Protein AF-A0A0S7WS71-F1 (afdb_monomer_lite)

Sequence (130 aa):
MSAVEIELVEAEYEMYEGYTVVPFLRPPDRDAAAGWVEPFWRDEALYRTDGWFPEELVQERAVGVWRDVRVAPVVCALAQTNPVSGELRVCRRLVIRVRHA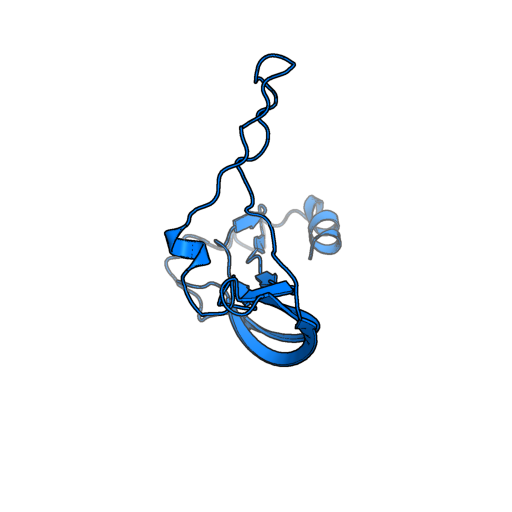EADPDAGWRRASPETGYSAAFERLYRSLL

Organism: NCBI:txid1703770

InterPro domains:
  IPR012600 Gingipain propeptide [PF08126] (39-104)
  IPR038490 Gingipain propeptide superfamily [G3DSA:2.60.40.3800] (1-130)

Radius of gyration: 20.77 Å; chains: 1; bounding box: 46×44×50 Å

Foldseek 3Di:
DAQKDKDWDDWDKDKDFPAADADDDDDDDPPPDPPDDDDGDDDPVQLQDFAKVVNDQKDWDDWDDDPLDIDIDIDGPQWIAGSNRRMIIGTPDTDMDMGGDDDDPPPPDDDDDPPPDDDCPCVVVVVVPD

Secondary structure (DSSP, 8-state):
--SEEEEEEEEEEEEE-S--PPPP-PPPPSSS-TT--PPP---TTGGG--S-BSS-SEEEPPPEEETTEEE--EEE--EEEETTTTEEEEEEEEEEEEEEPP--TTSS-PPPPTTT---GGGHHHHHHH-

Structure (mmCIF, N/CA/C/O backbone):
data_AF-A0A0S7WS71-F1
#
_entry.id   AF-A0A0S7WS71-F1
#
loop_
_atom_site.group_PDB
_atom_site.id
_atom_site.type_symbol
_atom_site.label_atom_id
_atom_site.label_alt_id
_atom_site.label_comp_id
_atom_site.label_asym_id
_atom_site.label_entity_id
_atom_site.label_seq_id
_atom_site.pdbx_PDB_ins_code
_atom_site.Cartn_x
_atom_site.Cartn_y
_atom_site.Cartn_z
_atom_site.occupancy
_atom_site.B_iso_or_equiv
_atom_site.auth_seq_id
_atom_site.auth_comp_id
_atom_site.auth_asym_id
_atom_site.auth_atom_id
_atom_site.pdbx_PDB_model_num
ATOM 1 N N . MET A 1 1 ? -2.483 4.112 -19.348 1.00 53.12 1 MET A N 1
ATOM 2 C CA . MET A 1 1 ? -2.044 2.751 -19.709 1.00 53.12 1 MET A CA 1
ATOM 3 C C . MET A 1 1 ? -1.059 2.284 -18.656 1.00 53.12 1 MET A C 1
ATOM 5 O O . MET A 1 1 ? -0.177 3.057 -18.299 1.00 53.12 1 MET A O 1
ATOM 9 N N . SER A 1 2 ? -1.283 1.092 -18.113 1.00 60.09 2 SER A N 1
ATOM 10 C CA . SER A 1 2 ? -0.408 0.430 -17.140 1.00 60.09 2 SER A CA 1
ATOM 11 C C . SER A 1 2 ? 0.876 -0.045 -17.834 1.00 60.09 2 SER A C 1
ATOM 13 O O . SER A 1 2 ? 0.808 -0.446 -18.996 1.00 60.09 2 SER A O 1
ATOM 15 N N . ALA A 1 3 ? 2.042 0.032 -17.181 1.00 73.00 3 ALA A N 1
ATOM 16 C CA . ALA A 1 3 ? 3.262 -0.570 -17.742 1.00 73.00 3 ALA A CA 1
ATOM 17 C C . ALA A 1 3 ? 3.432 -2.034 -17.331 1.00 73.00 3 ALA A C 1
ATOM 19 O O . ALA A 1 3 ? 4.183 -2.767 -17.983 1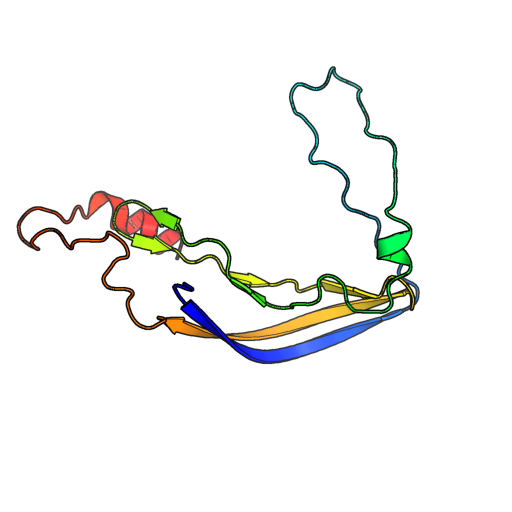.00 73.00 3 ALA A O 1
ATOM 20 N N . VAL A 1 4 ? 2.763 -2.451 -16.256 1.00 84.12 4 VAL A N 1
ATOM 21 C CA . VAL A 1 4 ? 2.858 -3.800 -15.710 1.00 84.12 4 VAL A CA 1
ATOM 22 C C . VAL A 1 4 ? 1.492 -4.327 -15.290 1.00 84.12 4 VAL A C 1
ATOM 24 O O . VAL A 1 4 ? 0.773 -3.706 -14.521 1.00 84.12 4 VAL A O 1
ATOM 27 N N . GLU A 1 5 ? 1.155 -5.526 -15.741 1.00 89.06 5 GLU A N 1
ATOM 28 C CA . GLU A 1 5 ? 0.003 -6.254 -15.225 1.00 89.06 5 GLU A CA 1
ATOM 29 C C . GLU A 1 5 ? 0.395 -6.940 -13.909 1.00 89.06 5 GLU A C 1
ATOM 31 O O . GLU A 1 5 ? 1.395 -7.664 -13.845 1.00 89.06 5 GLU A O 1
ATOM 36 N N . ILE A 1 6 ? -0.390 -6.707 -12.857 1.00 91.00 6 ILE A N 1
ATOM 37 C CA . ILE A 1 6 ? -0.163 -7.276 -11.528 1.00 91.00 6 ILE A CA 1
ATOM 38 C C . ILE A 1 6 ? -1.304 -8.232 -11.199 1.00 91.00 6 ILE A C 1
ATOM 40 O O . ILE A 1 6 ? -2.468 -7.848 -11.167 1.00 91.00 6 ILE A O 1
ATOM 44 N N . GLU A 1 7 ? -0.954 -9.480 -10.917 1.00 93.12 7 GLU A N 1
ATOM 45 C CA . GLU A 1 7 ? -1.880 -10.540 -10.533 1.00 93.12 7 GLU A CA 1
ATOM 46 C C . GLU A 1 7 ? -1.601 -10.941 -9.078 1.00 93.12 7 GLU A C 1
ATOM 48 O O . GLU A 1 7 ? -0.477 -11.322 -8.731 1.00 93.12 7 GLU A O 1
ATOM 53 N N . LEU A 1 8 ? -2.620 -10.863 -8.217 1.00 94.25 8 LEU A N 1
ATOM 54 C CA . LEU A 1 8 ? -2.549 -11.390 -6.855 1.00 94.25 8 LEU A CA 1
ATOM 55 C C . LEU A 1 8 ? -2.668 -12.917 -6.902 1.00 94.25 8 LEU A C 1
ATOM 57 O O . LEU A 1 8 ? -3.712 -13.444 -7.274 1.00 94.25 8 LEU A O 1
ATOM 61 N N . VAL A 1 9 ? -1.603 -13.620 -6.519 1.00 97.06 9 VAL A N 1
ATOM 62 C CA . VAL A 1 9 ? -1.556 -15.091 -6.536 1.00 97.06 9 VAL A CA 1
ATOM 63 C C . VAL A 1 9 ? -1.983 -15.664 -5.189 1.00 97.06 9 VAL A C 1
ATOM 65 O O . VAL A 1 9 ? -2.717 -16.646 -5.138 1.00 97.06 9 VAL A O 1
ATOM 68 N N . GLU A 1 10 ? -1.513 -15.065 -4.097 1.00 97.06 10 GLU A N 1
ATOM 69 C CA . GLU A 1 10 ? -1.731 -15.574 -2.744 1.00 97.06 10 GLU A CA 1
ATOM 70 C C . GLU A 1 10 ? -1.702 -14.420 -1.737 1.00 97.06 10 GLU A C 1
ATOM 72 O O . GLU A 1 10 ? -0.852 -13.532 -1.839 1.00 97.06 10 GLU A O 1
ATOM 77 N N . ALA A 1 11 ? -2.597 -14.449 -0.751 1.00 97.25 11 ALA A N 1
ATOM 78 C CA . ALA A 1 11 ? -2.558 -13.560 0.404 1.00 97.25 11 ALA A CA 1
ATOM 79 C C . ALA A 1 11 ? -3.041 -14.304 1.654 1.00 97.25 11 ALA A C 1
ATOM 81 O O . ALA A 1 11 ? -4.162 -14.812 1.682 1.00 97.25 11 ALA A O 1
ATOM 82 N N . GLU A 1 12 ? -2.207 -14.338 2.690 1.00 98.12 12 GLU A N 1
ATOM 83 C CA . GLU A 1 12 ? -2.547 -14.894 4.000 1.00 98.12 12 GLU A CA 1
ATOM 84 C C . GLU A 1 12 ? -2.624 -13.767 5.027 1.00 98.12 12 GLU A C 1
ATOM 86 O O . GLU A 1 12 ? -1.689 -12.969 5.159 1.00 98.12 12 GLU A O 1
ATOM 91 N N . TYR A 1 13 ? -3.726 -13.723 5.772 1.00 97.94 13 TYR A N 1
ATOM 92 C CA . TYR A 1 13 ? -4.002 -12.667 6.737 1.00 97.94 13 TYR A CA 1
ATOM 93 C C . TYR A 1 13 ? -4.063 -13.204 8.158 1.00 97.94 13 TYR A C 1
ATOM 95 O O . TYR A 1 13 ? -4.604 -14.277 8.416 1.00 97.94 13 TYR A O 1
ATOM 103 N N . GLU A 1 14 ? -3.574 -12.389 9.081 1.00 98.25 14 GLU A N 1
ATOM 104 C CA . GLU A 1 14 ? -3.879 -12.498 10.499 1.00 98.25 14 GLU A CA 1
ATOM 105 C C . GLU A 1 14 ? -4.859 -11.389 10.881 1.00 98.25 14 GLU A C 1
ATOM 107 O O . GLU A 1 14 ? -4.668 -10.229 10.501 1.00 98.25 14 GLU A O 1
ATOM 112 N N . MET A 1 15 ? -5.918 -11.764 11.597 1.00 97.81 15 MET A N 1
ATOM 113 C CA . MET A 1 15 ? -7.011 -10.873 11.975 1.00 97.81 15 MET A CA 1
ATOM 114 C C . MET A 1 15 ? -6.846 -10.405 13.416 1.00 97.81 15 MET A C 1
ATOM 116 O O . MET A 1 15 ? -6.524 -11.192 14.305 1.00 97.81 15 MET A O 1
ATOM 120 N N . TYR A 1 16 ? -7.132 -9.130 13.634 1.00 97.31 16 TYR A N 1
ATOM 121 C CA . TYR A 1 16 ? -7.153 -8.486 14.933 1.00 97.31 16 TYR A CA 1
ATOM 122 C C . TYR A 1 16 ? -8.447 -7.693 15.092 1.00 97.31 16 TYR A C 1
ATOM 124 O O . TYR A 1 16 ? -8.913 -7.061 14.146 1.00 97.31 16 TYR A O 1
ATOM 132 N N . GLU A 1 17 ? -8.999 -7.686 16.300 1.00 96.31 17 GLU A N 1
ATOM 133 C CA . GLU A 1 17 ? -10.254 -7.007 16.631 1.00 96.31 17 GLU A CA 1
ATOM 134 C C . GLU A 1 17 ? -10.031 -5.923 17.688 1.00 96.31 17 GLU A C 1
ATOM 136 O O . GLU A 1 17 ? -9.062 -5.963 18.451 1.00 96.31 17 GLU A O 1
ATOM 141 N N . GLY A 1 18 ? -10.945 -4.954 17.751 1.00 94.44 18 GLY A N 1
ATOM 142 C CA . GLY A 1 18 ? -10.908 -3.880 18.747 1.00 94.44 18 GLY A CA 1
ATOM 143 C C . GLY A 1 18 ? -9.870 -2.793 18.457 1.00 94.44 18 GLY A C 1
ATOM 144 O O . GLY A 1 18 ? -9.498 -2.044 19.361 1.00 94.44 18 GLY A O 1
ATOM 145 N N . TYR A 1 19 ? -9.404 -2.683 17.210 1.00 92.44 19 TYR A N 1
ATOM 146 C CA . TYR A 1 19 ? -8.455 -1.661 16.784 1.00 92.44 19 TYR A CA 1
ATOM 147 C C . TYR A 1 19 ? -9.176 -0.477 16.140 1.00 92.44 19 TYR A C 1
ATOM 149 O O . TYR A 1 19 ? -9.983 -0.626 15.230 1.00 92.44 19 TYR A O 1
ATOM 157 N N . THR A 1 20 ? -8.829 0.735 16.572 1.00 89.88 20 THR A N 1
ATOM 158 C CA . THR A 1 20 ? -9.176 1.971 15.862 1.00 89.88 20 THR A CA 1
ATOM 159 C C . THR A 1 20 ? -7.897 2.579 15.310 1.00 89.88 20 THR A C 1
ATOM 161 O O . THR A 1 20 ? -7.116 3.183 16.047 1.00 89.88 20 THR A O 1
ATOM 164 N N . VAL A 1 21 ? -7.660 2.397 14.012 1.00 92.38 21 VAL A N 1
ATOM 165 C CA . VAL A 1 21 ? -6.538 3.047 13.328 1.00 92.38 21 VAL A CA 1
ATOM 166 C C . VAL A 1 21 ? -6.800 4.549 13.281 1.00 92.38 21 VAL A C 1
ATOM 168 O O . VAL A 1 21 ? -7.914 4.980 13.003 1.00 92.38 21 VAL A O 1
ATOM 171 N N . VAL A 1 22 ? -5.786 5.351 13.599 1.00 92.38 22 VAL A N 1
ATOM 172 C CA . VAL A 1 22 ? -5.889 6.815 13.572 1.00 92.38 22 VAL A CA 1
ATOM 173 C C . VAL A 1 22 ? -5.657 7.354 12.157 1.00 92.38 22 VAL A C 1
ATOM 175 O O . VAL A 1 22 ? -4.876 6.769 11.402 1.00 92.38 22 VAL A O 1
ATOM 178 N N . PRO A 1 23 ? -6.301 8.471 11.774 1.00 91.94 23 PRO A N 1
ATOM 179 C CA . PRO A 1 23 ? -6.110 9.058 10.459 1.00 91.94 23 PRO A CA 1
ATOM 180 C C . PRO A 1 23 ? -4.670 9.537 10.285 1.00 91.94 23 PRO A C 1
ATOM 182 O O . PRO A 1 23 ? -4.064 10.104 11.197 1.00 91.94 23 PRO A O 1
ATOM 185 N N . PHE A 1 24 ? -4.142 9.347 9.079 1.00 89.88 24 PHE A N 1
ATOM 186 C CA . PHE A 1 24 ? -2.954 10.067 8.655 1.00 89.88 24 PHE A CA 1
ATOM 187 C C . PHE A 1 24 ? -3.343 11.526 8.387 1.00 89.88 24 PHE A C 1
ATOM 189 O O . PHE A 1 24 ? -4.226 11.792 7.571 1.00 89.88 24 PHE A O 1
ATOM 196 N N . LEU A 1 25 ? -2.709 12.453 9.105 1.00 87.75 25 LEU A N 1
ATOM 197 C CA . LEU A 1 25 ? -2.864 13.895 8.890 1.00 87.75 25 LEU A CA 1
ATOM 198 C C . LEU A 1 25 ? -1.958 14.355 7.738 1.00 87.75 25 LEU A C 1
ATOM 200 O O . LEU A 1 25 ? -1.492 13.545 6.935 1.00 87.75 25 LEU A O 1
ATOM 204 N N . ARG A 1 26 ? -1.684 15.654 7.615 1.00 82.81 26 ARG A N 1
ATOM 205 C CA . ARG A 1 26 ? -0.734 16.125 6.610 1.00 82.81 26 ARG A CA 1
ATOM 206 C C . ARG A 1 26 ? 0.693 15.708 6.993 1.00 82.81 26 ARG A C 1
ATOM 208 O O . ARG A 1 26 ? 1.036 15.689 8.177 1.00 82.81 26 ARG A O 1
ATOM 215 N N . PRO A 1 27 ? 1.566 15.426 6.007 1.00 82.56 27 PRO A N 1
ATOM 216 C CA . PRO A 1 27 ? 2.997 15.381 6.262 1.00 82.56 27 PRO A CA 1
ATOM 217 C C . PRO A 1 27 ? 3.452 16.671 6.963 1.00 82.56 27 PRO A C 1
ATOM 219 O O . PRO A 1 27 ? 3.016 17.754 6.562 1.00 82.56 27 PRO A O 1
ATOM 222 N N . PRO A 1 28 ? 4.316 16.585 7.986 1.00 77.88 28 PRO A N 1
ATOM 223 C CA . PRO A 1 28 ? 4.802 17.772 8.672 1.00 77.88 28 PRO A CA 1
ATOM 224 C C . PRO A 1 28 ? 5.563 18.666 7.689 1.00 77.88 28 PRO A C 1
ATOM 226 O O . PRO A 1 28 ? 6.432 18.194 6.951 1.00 77.88 28 PRO A O 1
ATOM 229 N N . ASP A 1 29 ? 5.235 19.956 7.688 1.00 78.69 29 ASP A N 1
ATOM 230 C CA . ASP A 1 29 ? 5.970 20.954 6.919 1.00 78.69 29 ASP A CA 1
ATOM 231 C C . ASP A 1 29 ? 7.275 21.294 7.653 1.00 78.69 29 ASP A C 1
ATOM 233 O O . ASP A 1 29 ? 7.280 21.527 8.863 1.00 78.69 29 ASP A O 1
ATOM 237 N N . ARG A 1 30 ? 8.394 21.285 6.922 1.00 72.94 30 ARG A N 1
ATOM 238 C CA . ARG A 1 30 ? 9.718 21.591 7.483 1.00 72.94 30 ARG A CA 1
ATOM 239 C C . ARG A 1 30 ? 9.875 23.074 7.809 1.00 72.94 30 ARG A C 1
ATOM 241 O O . ARG A 1 30 ? 10.646 23.394 8.709 1.00 72.94 30 ARG A O 1
ATOM 248 N N . ASP A 1 31 ? 9.145 23.935 7.101 1.00 73.69 31 ASP A N 1
ATOM 249 C CA . ASP A 1 31 ? 9.219 25.393 7.237 1.00 73.69 31 ASP A CA 1
ATOM 250 C C . ASP A 1 31 ? 8.096 25.958 8.117 1.00 73.69 31 ASP A C 1
ATOM 252 O O . ASP A 1 31 ? 8.065 27.161 8.397 1.00 73.69 31 ASP A O 1
ATOM 256 N N . ALA A 1 32 ? 7.178 25.105 8.589 1.00 67.94 32 ALA A N 1
ATOM 257 C CA . ALA A 1 32 ? 6.206 25.521 9.584 1.00 67.94 32 ALA A CA 1
ATOM 258 C C . ALA A 1 32 ? 6.954 26.026 10.822 1.00 67.94 32 ALA A C 1
ATOM 260 O O . ALA A 1 32 ? 7.843 25.351 11.347 1.00 67.94 32 ALA A O 1
ATOM 261 N N . ALA A 1 33 ? 6.606 27.240 11.262 1.00 63.62 33 ALA A N 1
ATOM 262 C CA . ALA A 1 33 ? 7.222 27.887 12.413 1.00 63.62 33 ALA A CA 1
ATOM 263 C C . ALA A 1 33 ? 7.367 26.876 13.558 1.00 63.62 33 ALA A C 1
ATOM 265 O O . ALA A 1 33 ? 6.392 26.207 13.908 1.00 63.62 33 ALA A O 1
ATOM 266 N N . ALA A 1 34 ? 8.585 26.739 14.091 1.00 60.81 34 ALA A N 1
ATOM 267 C CA . ALA A 1 34 ? 8.921 25.751 15.111 1.00 60.81 34 ALA A CA 1
ATOM 268 C C . ALA A 1 34 ? 7.854 25.738 16.222 1.00 60.81 34 ALA A C 1
ATOM 270 O O . ALA A 1 34 ? 7.756 26.684 17.002 1.00 60.81 34 ALA A O 1
ATOM 271 N N . GLY A 1 35 ? 7.025 24.689 16.251 1.00 64.31 35 GLY A N 1
ATOM 272 C CA . GLY A 1 35 ? 5.905 24.556 17.190 1.00 64.31 35 GLY A CA 1
ATOM 273 C C . GLY A 1 35 ? 4.502 24.496 16.576 1.00 64.31 35 GLY A C 1
ATOM 274 O O . GLY A 1 35 ? 3.550 24.299 17.329 1.00 64.31 35 GLY A O 1
ATOM 275 N N . TRP A 1 36 ? 4.330 24.616 15.253 1.00 65.56 36 TRP A N 1
ATOM 276 C CA . TRP A 1 36 ? 3.030 24.326 14.636 1.00 65.56 36 TRP A CA 1
ATOM 277 C C . TRP A 1 36 ? 2.757 22.817 14.647 1.00 65.56 36 TRP A C 1
ATOM 279 O O . TRP A 1 36 ? 3.430 22.038 13.972 1.00 65.56 36 TRP A O 1
ATOM 289 N N . VAL A 1 37 ? 1.763 22.414 15.436 1.00 71.00 37 VAL A N 1
ATOM 290 C CA . VAL A 1 37 ? 1.233 21.049 15.483 1.00 71.00 37 VAL A CA 1
ATOM 291 C C . VAL A 1 37 ? -0.138 21.082 14.825 1.00 71.00 37 VAL A C 1
ATOM 293 O O . VAL A 1 37 ? -1.016 21.822 15.273 1.00 71.00 37 VAL A O 1
ATOM 296 N N . GLU A 1 38 ? -0.327 20.303 13.758 1.00 74.81 38 GLU A N 1
ATOM 297 C CA . GLU A 1 38 ? -1.647 20.174 13.144 1.00 74.81 38 GLU A CA 1
ATOM 298 C C . GLU A 1 38 ? -2.612 19.535 14.157 1.00 74.81 38 GLU A C 1
ATOM 300 O O . GLU A 1 38 ? -2.279 18.499 14.745 1.00 74.81 38 GLU A O 1
ATOM 305 N N . PRO A 1 39 ? -3.788 20.139 14.413 1.00 84.62 39 PRO A N 1
ATOM 306 C CA . PRO A 1 39 ? -4.757 19.541 15.312 1.00 84.62 39 PRO A CA 1
ATOM 307 C C . PRO A 1 39 ? -5.222 18.200 14.755 1.00 84.62 39 PRO A C 1
ATOM 309 O O . PRO A 1 39 ? -5.433 18.039 13.553 1.00 84.62 39 PRO A O 1
ATOM 312 N N . PHE A 1 40 ? -5.425 17.242 15.653 1.00 88.69 40 PHE A N 1
ATOM 313 C CA . PHE A 1 40 ? -6.017 15.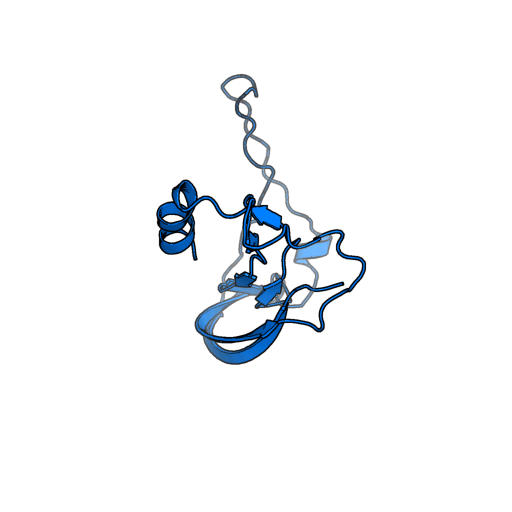968 15.286 1.00 88.69 40 PHE A CA 1
ATOM 314 C C . PHE A 1 40 ? -7.431 16.189 14.743 1.00 88.69 40 PHE A C 1
ATOM 316 O O . PHE A 1 40 ? -8.288 16.752 15.428 1.00 88.69 40 PHE A O 1
ATOM 323 N N . TRP A 1 41 ? -7.685 15.710 13.531 1.00 91.56 41 TRP A N 1
ATOM 324 C CA . TRP A 1 41 ? -9.015 15.661 12.945 1.00 91.56 41 TRP A CA 1
ATOM 325 C C . TRP A 1 41 ? -9.200 14.345 12.197 1.00 91.56 41 TRP A C 1
ATOM 327 O O . TRP A 1 41 ? -8.238 13.700 11.780 1.00 91.56 41 TRP A O 1
ATOM 337 N N . ARG A 1 42 ? -10.459 13.932 12.059 1.00 91.31 42 ARG A N 1
ATOM 338 C CA . ARG A 1 42 ? -10.846 12.671 11.434 1.00 91.31 42 ARG A CA 1
ATOM 339 C C . ARG A 1 42 ? -11.974 12.919 10.449 1.00 91.31 42 ARG A C 1
ATOM 341 O O . ARG A 1 42 ? -12.932 13.615 10.777 1.00 91.31 42 ARG A O 1
ATOM 348 N N . ASP A 1 43 ? -11.863 12.332 9.264 1.00 92.44 43 ASP A N 1
ATOM 349 C CA . ASP A 1 43 ? -12.963 12.309 8.307 1.00 92.44 43 ASP A CA 1
ATOM 350 C C . ASP A 1 43 ? -14.049 11.341 8.801 1.00 92.44 43 ASP A C 1
ATOM 352 O O . ASP A 1 43 ? -13.940 10.121 8.679 1.00 92.44 43 ASP A O 1
ATOM 356 N N . GLU A 1 44 ? -15.099 11.895 9.400 1.00 94.00 44 GLU A N 1
ATOM 357 C CA . GLU A 1 44 ? -16.224 11.121 9.925 1.00 94.00 44 GLU A CA 1
ATOM 358 C C . GLU A 1 44 ? -16.992 10.357 8.840 1.00 94.00 44 GLU A C 1
ATOM 360 O O . GLU A 1 44 ? -17.606 9.341 9.153 1.00 94.00 44 GLU A O 1
ATOM 365 N N . ALA A 1 45 ? -16.982 10.811 7.583 1.00 93.50 45 ALA A N 1
ATOM 366 C CA . ALA A 1 45 ? -17.653 10.098 6.501 1.00 93.50 45 ALA A CA 1
ATOM 367 C C . ALA A 1 45 ? -16.867 8.835 6.125 1.00 93.50 45 ALA A C 1
ATOM 369 O O . ALA A 1 45 ? -17.447 7.750 6.042 1.00 93.50 45 ALA A O 1
ATOM 370 N N . LEU A 1 46 ? -15.540 8.949 5.997 1.00 91.12 46 LEU A N 1
ATOM 371 C CA . LEU A 1 46 ? -14.668 7.799 5.744 1.00 91.12 46 LEU A CA 1
ATOM 372 C C . LEU A 1 46 ? -14.757 6.773 6.882 1.00 91.12 46 LEU A C 1
ATOM 374 O O . LEU A 1 46 ? -14.936 5.586 6.635 1.00 91.12 46 LEU A O 1
ATOM 378 N N . TYR A 1 47 ? -14.706 7.226 8.136 1.00 94.00 47 TYR A N 1
ATOM 379 C CA . TYR A 1 47 ? -14.729 6.334 9.302 1.00 94.00 47 TYR A CA 1
ATOM 380 C C . TYR A 1 47 ? -16.096 5.702 9.597 1.00 94.00 47 TYR A C 1
ATOM 382 O O . TYR A 1 47 ? -16.193 4.832 10.459 1.00 94.00 47 TYR A O 1
ATOM 390 N N . ARG A 1 48 ? -17.153 6.117 8.892 1.00 95.00 48 ARG A N 1
ATOM 391 C CA . ARG A 1 48 ? -18.477 5.474 8.922 1.00 95.00 48 ARG A CA 1
ATOM 392 C C . ARG A 1 48 ? -18.717 4.558 7.726 1.00 95.00 48 ARG A C 1
ATOM 394 O O . ARG A 1 48 ? -19.803 3.995 7.610 1.00 95.00 48 ARG A O 1
ATOM 401 N N . THR A 1 49 ? -17.738 4.434 6.835 1.00 94.69 49 THR A N 1
ATOM 402 C CA . THR A 1 49 ? -17.824 3.555 5.672 1.00 94.69 49 THR A CA 1
ATOM 403 C C . THR A 1 49 ? -17.389 2.154 6.077 1.00 94.69 49 THR A C 1
ATOM 405 O O . THR A 1 49 ? -16.245 1.948 6.475 1.00 94.69 49 THR A O 1
ATOM 408 N N . ASP A 1 50 ? -18.315 1.203 5.991 1.00 96.19 50 ASP A N 1
ATOM 409 C CA . ASP A 1 50 ? -18.030 -0.210 6.223 1.00 96.19 50 ASP A CA 1
ATOM 410 C C . ASP A 1 50 ? -17.265 -0.782 5.023 1.00 96.19 50 ASP A C 1
ATOM 412 O O . ASP A 1 50 ? -17.742 -0.730 3.886 1.00 96.19 50 ASP A O 1
ATOM 416 N N . GLY A 1 51 ? -16.054 -1.275 5.268 1.00 95.12 51 GLY A N 1
ATOM 417 C CA . GLY A 1 51 ? -15.168 -1.785 4.230 1.00 95.12 51 GLY A CA 1
ATOM 418 C C . GLY A 1 51 ? -13.697 -1.717 4.617 1.00 95.12 51 GLY A C 1
ATOM 419 O O . GLY A 1 51 ? -13.300 -1.009 5.539 1.00 95.12 51 GLY A O 1
ATOM 420 N N . TRP A 1 52 ? -12.867 -2.469 3.897 1.00 95.62 52 TRP A N 1
ATOM 421 C CA . TRP A 1 52 ? -11.424 -2.484 4.123 1.00 95.62 52 TRP A CA 1
ATOM 422 C C . TRP A 1 52 ? -10.764 -1.232 3.548 1.00 95.62 52 TRP A C 1
ATOM 424 O O . TRP A 1 52 ? -10.956 -0.906 2.380 1.00 95.62 52 TRP A O 1
ATOM 434 N N . PHE A 1 53 ? -9.941 -0.569 4.358 1.00 93.75 53 PHE A N 1
ATOM 435 C CA . PHE A 1 53 ? -9.140 0.578 3.959 1.00 93.75 53 PHE A CA 1
ATOM 436 C C . PHE A 1 53 ? -7.631 0.328 4.161 1.00 93.75 53 PHE A C 1
ATOM 438 O O . PHE A 1 53 ? -7.228 -0.078 5.255 1.00 93.75 53 PHE A O 1
ATOM 445 N N . PRO A 1 54 ? -6.784 0.6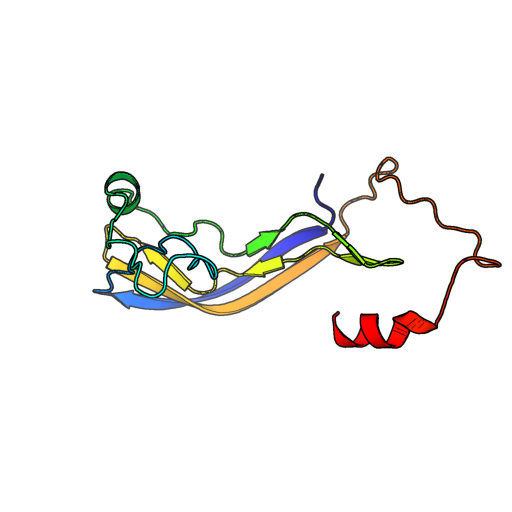32 3.158 1.00 93.88 54 PRO A N 1
ATOM 446 C CA . PRO A 1 54 ? -7.181 0.857 1.763 1.00 93.88 54 PRO A CA 1
ATOM 447 C C . PRO A 1 54 ? -7.839 -0.408 1.190 1.00 93.88 54 PRO A C 1
ATOM 449 O O . PRO A 1 54 ? -7.578 -1.503 1.677 1.00 93.88 54 PRO A O 1
ATOM 452 N N . GLU A 1 55 ? -8.695 -0.267 0.180 1.00 93.50 55 GLU A N 1
ATOM 453 C CA . GLU A 1 55 ? -9.449 -1.399 -0.386 1.00 93.50 55 GLU A CA 1
ATOM 454 C C . GLU A 1 55 ? -8.532 -2.384 -1.124 1.00 93.50 55 GLU A C 1
ATOM 456 O O . GLU A 1 55 ? -8.556 -3.596 -0.890 1.00 93.50 55 GLU A O 1
ATOM 461 N N . GLU A 1 56 ? -7.659 -1.850 -1.973 1.00 93.50 56 GLU A N 1
ATOM 462 C CA . GLU A 1 56 ? -6.738 -2.640 -2.780 1.00 93.50 56 GLU A CA 1
ATOM 463 C C . GLU A 1 56 ? -5.482 -3.007 -1.981 1.00 93.50 56 GLU A C 1
ATOM 465 O O . GLU A 1 56 ? -4.775 -2.149 -1.449 1.00 93.50 56 GLU A O 1
ATOM 470 N N . LEU A 1 57 ? -5.170 -4.304 -1.946 1.00 94.81 57 LEU A N 1
ATOM 471 C CA . LEU A 1 57 ? -3.957 -4.822 -1.312 1.00 94.81 57 LEU A CA 1
ATOM 472 C C . LEU A 1 57 ? -2.692 -4.466 -2.101 1.00 94.81 57 LEU A C 1
ATOM 474 O O . LEU A 1 57 ? -1.626 -4.291 -1.515 1.00 94.81 57 LEU A O 1
ATOM 478 N N . VAL A 1 58 ? -2.792 -4.398 -3.428 1.00 94.94 58 VAL A N 1
ATOM 479 C CA . VAL A 1 58 ? -1.658 -4.187 -4.329 1.00 94.94 58 VAL A CA 1
ATOM 480 C C . VAL A 1 58 ? -2.054 -3.163 -5.378 1.00 94.94 58 VAL A C 1
ATOM 482 O O . VAL A 1 58 ? -3.075 -3.324 -6.037 1.00 94.94 58 VAL A O 1
ATOM 485 N N . GLN A 1 59 ? -1.243 -2.119 -5.525 1.00 90.88 59 GLN A N 1
ATOM 486 C CA . GLN A 1 59 ? -1.501 -1.009 -6.438 1.00 90.88 59 GLN A CA 1
ATOM 487 C C . GLN A 1 59 ? -0.277 -0.737 -7.308 1.00 90.88 59 GLN A C 1
ATOM 489 O O . GLN A 1 59 ? 0.841 -0.618 -6.799 1.00 90.88 59 GLN A O 1
ATOM 494 N N . GLU A 1 60 ? -0.485 -0.565 -8.612 1.00 87.62 60 GLU A N 1
ATOM 495 C CA . GLU A 1 60 ? 0.517 0.049 -9.484 1.00 87.62 60 GLU A CA 1
ATOM 496 C C . GLU A 1 60 ? 0.534 1.565 -9.235 1.00 87.62 60 GLU A C 1
ATOM 498 O O . GLU A 1 60 ? -0.508 2.218 -9.119 1.00 87.62 60 GLU A O 1
ATOM 503 N N . ARG A 1 61 ? 1.728 2.153 -9.143 1.00 86.06 61 ARG A N 1
ATOM 504 C CA . ARG A 1 61 ? 1.903 3.610 -9.135 1.00 86.06 61 ARG A CA 1
ATOM 505 C C . ARG A 1 61 ? 2.365 4.106 -10.495 1.00 86.06 61 ARG A C 1
ATOM 507 O O . ARG A 1 61 ? 2.796 3.341 -11.350 1.00 86.06 61 ARG A O 1
ATOM 514 N N . ALA A 1 62 ? 2.285 5.423 -10.675 1.00 82.06 62 ALA A N 1
ATOM 515 C CA . ALA A 1 62 ? 2.716 6.072 -11.902 1.00 82.06 62 ALA A CA 1
ATOM 516 C C . ALA A 1 62 ? 4.129 5.623 -12.303 1.00 82.06 62 ALA A C 1
ATOM 518 O O . ALA A 1 62 ? 5.073 5.668 -11.511 1.00 82.06 62 ALA A O 1
ATOM 519 N N . VAL A 1 63 ? 4.240 5.187 -13.554 1.00 83.62 63 VAL A N 1
ATOM 520 C CA . VAL A 1 63 ? 5.476 4.681 -14.141 1.00 83.62 63 VAL A CA 1
ATOM 521 C C . VAL A 1 63 ? 6.446 5.839 -14.317 1.00 83.62 63 VAL A C 1
ATOM 523 O O . VAL A 1 63 ? 6.105 6.878 -14.881 1.00 83.62 63 VAL A O 1
ATOM 526 N N . GLY A 1 64 ? 7.665 5.643 -13.833 1.00 83.25 64 GLY A N 1
ATOM 527 C CA . GLY A 1 64 ? 8.759 6.589 -13.941 1.00 83.25 64 GLY A CA 1
ATOM 528 C C . GLY A 1 64 ? 9.834 6.126 -14.915 1.00 83.25 64 GLY A C 1
ATOM 529 O O . GLY A 1 64 ? 9.839 5.002 -15.424 1.00 83.25 64 GLY A O 1
ATOM 530 N N . VAL A 1 65 ? 10.787 7.019 -15.145 1.00 83.00 65 VAL A N 1
ATOM 531 C CA . VAL A 1 65 ? 11.975 6.768 -15.954 1.00 83.00 65 VAL A CA 1
ATOM 532 C C . VAL A 1 65 ? 13.203 7.118 -15.128 1.00 83.00 65 VAL A C 1
ATOM 534 O O . VAL A 1 65 ? 13.362 8.258 -14.693 1.00 83.00 65 VAL A O 1
ATOM 537 N N . TRP A 1 66 ? 14.092 6.148 -14.942 1.00 85.75 66 TRP A N 1
ATOM 538 C CA . TRP A 1 66 ? 15.407 6.335 -14.339 1.00 85.75 66 TRP A CA 1
ATOM 539 C C . TRP A 1 66 ? 16.477 6.260 -15.417 1.00 85.75 66 TRP A C 1
ATOM 541 O O . TRP A 1 66 ? 17.125 5.229 -15.618 1.00 85.75 66 TRP A O 1
ATOM 551 N N . ARG A 1 67 ? 16.661 7.392 -16.105 1.00 83.44 67 ARG A N 1
ATOM 552 C CA . ARG A 1 67 ? 17.562 7.528 -17.255 1.00 83.44 67 ARG A CA 1
ATOM 553 C C . ARG A 1 67 ? 17.218 6.494 -18.332 1.00 83.44 67 ARG A C 1
ATOM 555 O O . ARG A 1 67 ? 16.256 6.733 -19.045 1.00 83.44 67 ARG A O 1
ATOM 562 N N . ASP A 1 68 ? 17.937 5.371 -18.400 1.00 79.25 68 ASP A N 1
ATOM 563 C CA . ASP A 1 68 ? 17.823 4.346 -19.445 1.00 79.25 68 ASP A CA 1
ATOM 564 C C . ASP A 1 68 ? 16.833 3.203 -19.085 1.00 79.25 68 ASP A C 1
ATOM 566 O O . ASP A 1 68 ? 16.604 2.303 -19.893 1.00 79.25 68 ASP A O 1
ATOM 570 N N . VAL A 1 69 ? 16.199 3.248 -17.901 1.00 79.81 69 VAL A N 1
ATOM 571 C CA . VAL A 1 69 ? 15.286 2.202 -17.394 1.00 79.81 69 VAL A CA 1
ATOM 572 C C . VAL A 1 69 ? 13.895 2.761 -17.076 1.00 79.81 69 VAL A C 1
ATOM 574 O O . VAL A 1 69 ? 13.765 3.770 -16.383 1.00 79.81 69 VAL A O 1
ATOM 577 N N . ARG A 1 70 ? 12.835 2.079 -17.533 1.00 81.38 70 ARG A N 1
ATOM 578 C CA . ARG A 1 70 ? 11.450 2.336 -17.096 1.00 81.38 70 ARG A CA 1
ATOM 579 C C . ARG A 1 70 ? 11.176 1.590 -15.794 1.00 81.38 70 ARG A C 1
ATOM 581 O O . ARG A 1 70 ? 11.443 0.396 -15.707 1.00 81.38 70 ARG A O 1
ATOM 588 N N . VAL A 1 71 ? 10.621 2.288 -14.810 1.00 85.62 71 VAL A N 1
ATOM 589 C CA . VAL A 1 71 ? 10.362 1.751 -13.470 1.00 85.62 71 VAL A CA 1
ATOM 590 C C . VAL A 1 71 ? 8.878 1.875 -13.160 1.00 85.62 71 VAL A C 1
ATOM 592 O O . VAL A 1 71 ? 8.316 2.963 -13.254 1.00 85.62 71 VAL A O 1
ATOM 595 N N . ALA A 1 72 ? 8.252 0.766 -12.777 1.00 87.81 72 ALA A N 1
ATOM 596 C CA . ALA A 1 72 ? 6.861 0.719 -12.341 1.00 87.81 72 ALA A CA 1
ATOM 597 C C . ALA A 1 72 ? 6.825 0.346 -10.850 1.00 87.81 72 ALA A C 1
ATOM 599 O O . ALA A 1 72 ? 7.089 -0.810 -10.512 1.00 87.81 72 ALA A O 1
ATOM 600 N N . PRO A 1 73 ? 6.568 1.301 -9.939 1.00 89.56 73 PRO A N 1
ATOM 601 C CA . PRO A 1 73 ? 6.497 0.988 -8.521 1.00 89.56 73 PRO A CA 1
ATOM 602 C C . PRO A 1 73 ? 5.219 0.204 -8.209 1.00 89.56 73 PRO A C 1
ATOM 604 O O . PRO A 1 73 ? 4.123 0.613 -8.596 1.00 89.56 73 PRO A O 1
ATOM 607 N N . VAL A 1 74 ? 5.365 -0.882 -7.452 1.00 91.38 74 VAL A N 1
ATOM 608 C CA . VAL A 1 74 ? 4.251 -1.660 -6.901 1.00 91.38 74 VAL A CA 1
ATOM 609 C C . VAL A 1 74 ? 4.158 -1.380 -5.407 1.00 91.38 74 VAL A C 1
ATOM 611 O O . VAL A 1 74 ? 5.140 -1.530 -4.682 1.00 91.38 74 VAL A O 1
ATOM 614 N N . VAL A 1 75 ? 2.988 -0.946 -4.945 1.00 93.50 75 VAL A N 1
ATOM 615 C CA . VAL A 1 75 ? 2.728 -0.651 -3.533 1.00 93.50 75 VAL A CA 1
ATOM 616 C C . VAL A 1 75 ? 1.836 -1.735 -2.952 1.00 93.50 75 VAL A C 1
ATOM 618 O O . VAL A 1 75 ? 0.742 -1.966 -3.458 1.00 93.50 75 VAL A O 1
ATOM 621 N N . CYS A 1 76 ? 2.292 -2.361 -1.869 1.00 95.50 76 CYS A N 1
ATOM 622 C CA . CYS A 1 76 ? 1.551 -3.395 -1.152 1.00 95.50 76 CYS A CA 1
ATOM 623 C C . CYS A 1 76 ? 1.047 -2.850 0.192 1.00 95.50 76 CYS A C 1
ATOM 625 O O . CYS A 1 76 ? 1.843 -2.524 1.075 1.00 95.50 76 CYS A O 1
ATOM 627 N N . ALA A 1 77 ? -0.269 -2.771 0.365 1.00 95.69 77 ALA A N 1
ATOM 628 C CA . ALA A 1 77 ? -0.926 -2.333 1.590 1.00 95.69 77 ALA A CA 1
ATOM 629 C C . ALA A 1 77 ? -1.108 -3.504 2.567 1.00 95.69 77 ALA A C 1
ATOM 631 O O . ALA A 1 77 ? -2.205 -4.014 2.762 1.00 95.69 77 ALA A O 1
ATOM 632 N N . LEU A 1 78 ? -0.013 -3.943 3.193 1.00 96.69 78 LEU A N 1
ATOM 633 C CA . LEU A 1 78 ? 0.006 -5.150 4.035 1.00 96.69 78 LEU A CA 1
ATOM 634 C C . LEU A 1 78 ? -0.839 -5.055 5.314 1.00 96.69 78 LEU A C 1
ATOM 636 O O . LEU A 1 78 ? -1.035 -6.065 5.980 1.00 96.69 78 LEU A O 1
ATOM 640 N N . ALA A 1 79 ? -1.324 -3.871 5.673 1.00 96.06 79 ALA A N 1
ATOM 641 C CA . ALA A 1 79 ? -2.258 -3.672 6.768 1.00 96.06 79 ALA A CA 1
ATOM 642 C C . ALA A 1 79 ? -3.496 -2.959 6.226 1.00 96.06 79 ALA A C 1
ATOM 644 O O . ALA A 1 79 ? -3.377 -1.903 5.601 1.00 96.06 79 ALA A O 1
ATOM 645 N N . GLN A 1 80 ? -4.667 -3.540 6.470 1.00 96.75 80 GLN A N 1
ATOM 646 C CA . GLN A 1 80 ? -5.951 -2.975 6.071 1.00 96.75 80 GLN A CA 1
ATOM 647 C C . GLN A 1 80 ? -6.893 -3.005 7.268 1.00 96.75 80 GLN A C 1
ATOM 649 O O . GLN A 1 80 ? -6.917 -3.978 8.019 1.00 96.75 80 GLN A O 1
ATOM 654 N N . THR A 1 81 ? -7.670 -1.948 7.454 1.00 96.75 81 THR A N 1
ATOM 655 C CA . THR A 1 81 ? -8.595 -1.821 8.584 1.00 96.75 81 THR A CA 1
ATOM 656 C C . THR A 1 81 ? -10.008 -1.578 8.100 1.00 96.75 81 THR A C 1
ATOM 658 O O . THR A 1 81 ? -10.203 -0.896 7.099 1.00 96.75 81 THR A O 1
ATOM 661 N N . ASN A 1 82 ? -10.981 -2.122 8.816 1.00 96.81 82 ASN A N 1
ATOM 662 C CA . ASN A 1 82 ? -12.362 -1.707 8.692 1.00 96.81 82 ASN A CA 1
ATOM 663 C C . ASN A 1 82 ? -12.692 -0.754 9.855 1.00 96.81 82 ASN A C 1
ATOM 665 O O . ASN A 1 82 ? -12.725 -1.188 11.010 1.00 96.81 82 ASN A O 1
ATOM 669 N N . PRO A 1 83 ? -12.916 0.544 9.583 1.00 94.44 83 PRO A N 1
ATOM 670 C CA . PRO A 1 83 ? -13.115 1.536 10.633 1.00 94.44 83 PRO A CA 1
ATOM 671 C C . PRO A 1 83 ? -14.452 1.377 11.371 1.00 94.44 83 PRO A C 1
ATOM 673 O O . PRO A 1 83 ? -14.571 1.871 12.492 1.00 94.44 83 PRO A O 1
ATOM 676 N N . VAL A 1 84 ? -15.439 0.697 10.773 1.00 95.31 84 VAL A N 1
ATOM 677 C CA . VAL A 1 84 ? -16.759 0.471 11.381 1.00 95.31 84 VAL A CA 1
ATOM 678 C C . VAL A 1 84 ? -16.733 -0.739 12.308 1.00 95.31 84 VAL A C 1
ATOM 680 O O . VAL A 1 84 ? -17.199 -0.638 13.443 1.00 95.31 84 VAL A O 1
ATOM 683 N N . SER A 1 85 ? -16.176 -1.868 11.857 1.00 95.44 85 SER A N 1
ATOM 684 C CA . SER A 1 85 ? -16.085 -3.078 12.689 1.00 95.44 85 SER A CA 1
ATOM 685 C C . SER A 1 85 ? -14.946 -3.021 13.713 1.00 95.44 85 SER A C 1
ATOM 687 O O . SER A 1 85 ? -14.977 -3.741 14.709 1.00 95.44 85 SER A O 1
ATOM 689 N N . GLY A 1 86 ? -13.949 -2.153 13.505 1.00 94.81 86 GLY A N 1
ATOM 690 C CA . GLY A 1 86 ? -12.747 -2.097 14.340 1.00 94.81 86 GLY A CA 1
ATOM 691 C C . GLY A 1 86 ? -11.809 -3.285 14.112 1.00 94.81 86 GLY A C 1
ATOM 692 O O . GLY A 1 86 ? -10.992 -3.616 14.975 1.00 94.81 86 GLY A O 1
ATOM 693 N N . GLU A 1 87 ? -11.944 -3.954 12.968 1.00 97.25 87 GLU A N 1
ATOM 694 C CA . GLU A 1 87 ? -11.068 -5.045 12.566 1.00 97.25 87 GLU A CA 1
ATOM 695 C C . GLU A 1 87 ? -9.831 -4.505 11.837 1.00 97.25 87 GLU A C 1
ATOM 697 O O . GLU A 1 87 ? -9.877 -3.546 11.056 1.00 97.25 87 GLU A O 1
ATOM 702 N N . LEU A 1 88 ? -8.701 -5.158 12.071 1.00 97.12 88 LEU A N 1
ATOM 703 C CA . LEU A 1 88 ? -7.437 -4.940 11.386 1.00 97.12 88 LEU A CA 1
ATOM 704 C C . LEU A 1 88 ? -6.967 -6.288 10.851 1.00 97.12 88 LEU A C 1
ATOM 706 O O . LEU A 1 88 ? -6.787 -7.233 11.613 1.00 97.12 88 LEU A O 1
ATOM 710 N N . ARG A 1 89 ? -6.716 -6.369 9.548 1.00 96.94 89 ARG A N 1
ATOM 711 C CA . ARG A 1 89 ? -6.068 -7.529 8.940 1.00 96.94 89 ARG A CA 1
ATOM 712 C C . ARG A 1 89 ? -4.648 -7.178 8.535 1.00 96.94 89 ARG A C 1
ATOM 714 O O . ARG A 1 89 ? -4.411 -6.143 7.909 1.00 96.94 89 ARG A O 1
ATOM 721 N N . VAL A 1 90 ? -3.709 -8.049 8.880 1.00 97.69 90 VAL A N 1
ATOM 722 C CA . VAL A 1 90 ? -2.296 -7.911 8.521 1.00 97.69 90 VAL A CA 1
ATOM 723 C C . VAL A 1 90 ? -1.902 -9.074 7.624 1.00 97.69 90 VAL A C 1
ATOM 725 O O . VAL A 1 90 ? -1.973 -10.235 8.021 1.00 97.69 90 VAL A O 1
ATOM 728 N N . CYS A 1 91 ? -1.484 -8.759 6.405 1.00 97.81 91 CYS A N 1
ATOM 729 C CA . CYS A 1 91 ? -1.014 -9.718 5.421 1.00 97.81 91 CYS A CA 1
ATOM 730 C C . CYS A 1 91 ? 0.368 -10.240 5.842 1.00 97.81 91 CYS A C 1
ATOM 732 O O . CYS A 1 91 ? 1.362 -9.512 5.788 1.00 97.81 91 CYS A O 1
ATOM 734 N N . ARG A 1 92 ? 0.439 -11.502 6.273 1.00 97.56 92 ARG A N 1
ATOM 735 C CA . ARG A 1 92 ? 1.686 -12.167 6.696 1.00 97.56 92 ARG A CA 1
ATOM 736 C C . ARG A 1 92 ? 2.475 -12.716 5.521 1.00 97.56 92 ARG A C 1
ATOM 738 O O . ARG A 1 92 ? 3.704 -12.746 5.563 1.00 97.56 92 ARG A O 1
ATOM 745 N N . ARG A 1 93 ? 1.766 -13.119 4.470 1.00 97.75 93 ARG A N 1
ATOM 746 C CA . ARG A 1 93 ? 2.347 -13.640 3.241 1.00 97.75 93 ARG A CA 1
ATOM 747 C C . ARG A 1 93 ? 1.579 -13.093 2.053 1.00 97.75 93 ARG A C 1
ATOM 749 O O . ARG A 1 93 ? 0.357 -13.155 2.028 1.00 97.75 93 ARG A O 1
ATOM 756 N N . LEU A 1 94 ? 2.315 -12.543 1.094 1.00 97.50 94 LEU A N 1
ATOM 757 C CA . LEU A 1 94 ? 1.786 -11.969 -0.134 1.00 97.50 94 LEU A CA 1
ATOM 758 C C . LEU A 1 94 ? 2.607 -12.499 -1.306 1.00 97.50 94 LEU A C 1
ATOM 760 O O . LEU A 1 94 ? 3.822 -12.303 -1.344 1.00 97.50 94 LEU A O 1
ATOM 764 N N . VAL A 1 95 ? 1.946 -13.142 -2.264 1.00 97.50 95 VAL A N 1
ATOM 765 C CA . VAL A 1 95 ? 2.560 -13.571 -3.521 1.00 97.50 95 VAL A CA 1
ATOM 766 C C . VAL A 1 95 ? 1.855 -12.855 -4.659 1.00 97.50 95 VAL A C 1
ATOM 768 O O . VAL A 1 95 ? 0.645 -12.985 -4.845 1.00 97.50 95 VAL A O 1
ATOM 771 N N . ILE A 1 96 ? 2.631 -12.106 -5.435 1.00 96.31 96 ILE A N 1
ATOM 772 C CA . ILE A 1 96 ? 2.162 -11.407 -6.628 1.00 96.31 96 ILE A CA 1
ATOM 773 C C . ILE A 1 96 ? 2.941 -11.886 -7.843 1.00 96.31 96 ILE A C 1
ATOM 775 O O . ILE A 1 96 ? 4.123 -12.226 -7.755 1.00 96.31 96 ILE A O 1
ATOM 779 N N . ARG A 1 97 ? 2.280 -11.882 -8.993 1.00 94.69 97 ARG A N 1
ATOM 780 C CA . ARG A 1 97 ? 2.916 -12.062 -10.289 1.00 94.69 97 ARG A CA 1
ATOM 781 C C . ARG A 1 97 ? 2.865 -10.740 -11.031 1.00 94.69 97 ARG A C 1
ATOM 783 O O . ARG A 1 97 ? 1.804 -10.148 -11.174 1.00 94.69 97 ARG A O 1
ATOM 790 N N . VAL A 1 98 ? 4.022 -10.305 -11.513 1.00 90.75 98 VAL A N 1
ATOM 791 C CA . VAL A 1 98 ? 4.162 -9.078 -12.296 1.00 90.75 98 VAL A CA 1
ATOM 792 C C . VAL A 1 98 ? 4.532 -9.466 -13.721 1.00 90.75 98 VAL A C 1
ATOM 794 O O . VAL A 1 98 ? 5.487 -10.215 -13.935 1.00 90.75 98 VAL A O 1
ATOM 797 N N . ARG A 1 99 ? 3.760 -8.985 -14.694 1.00 90.12 99 ARG A N 1
ATOM 798 C CA . ARG A 1 99 ? 4.015 -9.148 -16.129 1.00 90.12 99 ARG A CA 1
ATOM 799 C C . ARG A 1 99 ? 4.164 -7.776 -16.770 1.00 90.12 99 ARG A C 1
ATOM 801 O O . ARG A 1 99 ? 3.574 -6.807 -16.313 1.00 90.12 99 ARG A O 1
ATOM 808 N N . HIS A 1 100 ? 4.932 -7.688 -17.847 1.00 83.38 100 HIS A N 1
ATOM 809 C CA . HIS A 1 100 ? 4.919 -6.483 -18.671 1.00 83.38 100 HIS A CA 1
ATOM 810 C C . HIS A 1 100 ? 3.575 -6.386 -19.391 1.00 83.38 100 HIS A C 1
ATOM 812 O O . HIS A 1 100 ? 3.149 -7.361 -20.009 1.00 83.38 100 HIS A O 1
ATOM 818 N N . ALA A 1 101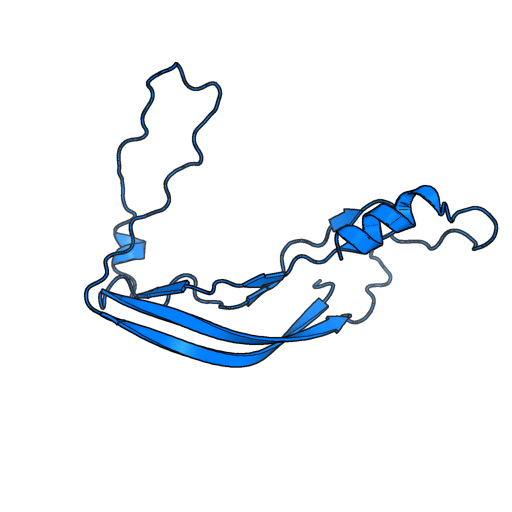 ? 2.930 -5.222 -19.321 1.00 78.25 101 ALA A N 1
ATOM 819 C CA . ALA A 1 101 ? 1.788 -4.942 -20.181 1.00 78.25 101 ALA A CA 1
ATOM 820 C C . ALA A 1 101 ? 2.253 -4.863 -21.647 1.00 78.25 101 ALA A C 1
ATOM 822 O O . ALA A 1 101 ? 3.435 -4.609 -21.916 1.00 78.25 101 ALA A O 1
ATOM 823 N N . GLU A 1 102 ? 1.340 -5.085 -22.598 1.00 67.31 102 GLU A N 1
ATOM 824 C CA . GLU A 1 102 ? 1.652 -4.904 -24.018 1.00 67.31 102 GLU A CA 1
ATOM 825 C C . GLU A 1 102 ? 2.249 -3.511 -24.251 1.00 67.31 102 GLU A C 1
ATOM 827 O O . GLU A 1 102 ? 1.796 -2.508 -23.693 1.00 67.31 102 GLU A O 1
ATOM 832 N N . ALA A 1 103 ? 3.338 -3.466 -25.021 1.00 59.19 103 ALA A N 1
ATOM 833 C CA . ALA A 1 103 ? 4.100 -2.246 -25.215 1.00 59.19 103 ALA A CA 1
ATOM 834 C C . ALA A 1 103 ? 3.229 -1.197 -25.912 1.00 59.19 103 ALA A C 1
ATOM 836 O O . ALA A 1 103 ? 2.881 -1.369 -27.075 1.00 59.19 103 ALA A O 1
ATOM 837 N N . ASP A 1 104 ? 2.930 -0.103 -25.213 1.00 61.31 104 ASP A N 1
ATOM 838 C CA . ASP A 1 104 ? 2.375 1.100 -25.827 1.00 61.31 104 ASP A CA 1
ATOM 839 C C . ASP A 1 104 ? 3.420 1.684 -26.802 1.00 61.31 104 ASP A C 1
ATOM 841 O O . ASP A 1 104 ? 4.475 2.162 -26.352 1.00 61.31 104 ASP A O 1
ATOM 845 N N . PRO A 1 105 ? 3.178 1.625 -28.126 1.00 55.59 105 PRO A N 1
ATOM 846 C CA . PRO A 1 105 ? 4.115 2.127 -29.124 1.00 55.59 105 PRO A CA 1
ATOM 847 C C . PRO A 1 105 ? 4.286 3.654 -29.059 1.00 55.59 105 PRO A C 1
ATOM 849 O O . PRO A 1 105 ? 5.304 4.162 -29.535 1.00 55.59 105 PRO A O 1
ATOM 852 N N . ASP A 1 106 ? 3.357 4.374 -28.419 1.00 54.91 106 ASP A N 1
ATOM 853 C CA . ASP A 1 106 ? 3.361 5.833 -28.283 1.00 54.91 106 ASP A CA 1
ATOM 854 C C . ASP A 1 106 ? 3.958 6.323 -26.953 1.00 54.91 106 ASP A C 1
ATOM 856 O O . ASP A 1 106 ? 4.030 7.530 -26.708 1.00 54.91 106 ASP A O 1
ATOM 860 N N . ALA A 1 107 ? 4.510 5.430 -26.119 1.00 58.66 107 ALA A N 1
ATOM 861 C CA . ALA A 1 107 ? 5.131 5.769 -24.830 1.00 58.66 107 ALA A CA 1
ATOM 862 C C . ALA A 1 107 ? 6.430 6.616 -24.929 1.00 58.66 107 ALA A C 1
ATOM 864 O O . ALA A 1 107 ? 7.187 6.722 -23.961 1.00 58.66 107 ALA A O 1
ATOM 865 N N . GLY A 1 108 ? 6.728 7.201 -26.095 1.00 56.53 108 GLY A N 1
ATOM 866 C CA . GLY A 1 108 ? 7.783 8.201 -26.306 1.00 56.53 108 GLY A CA 1
ATOM 867 C C . GLY A 1 108 ? 9.221 7.682 -26.199 1.00 56.53 108 GLY A C 1
ATOM 868 O O . GLY A 1 108 ? 10.169 8.437 -26.407 1.00 56.53 108 GLY A O 1
ATOM 869 N N . TRP A 1 109 ? 9.404 6.396 -25.905 1.00 62.78 109 TRP A N 1
ATOM 870 C CA . TRP A 1 109 ? 10.702 5.763 -25.715 1.00 62.78 109 TRP A CA 1
ATOM 871 C C . TRP A 1 109 ? 11.234 5.175 -27.016 1.00 62.78 109 TRP A C 1
ATOM 873 O O . TRP A 1 109 ? 10.937 4.041 -27.388 1.00 62.78 109 TRP A O 1
ATOM 883 N N . ARG A 1 110 ? 12.064 5.949 -27.715 1.00 62.75 110 ARG A N 1
ATOM 884 C CA . ARG A 1 110 ? 12.820 5.459 -28.870 1.00 62.75 110 ARG A CA 1
ATOM 885 C C . ARG A 1 110 ? 14.152 4.906 -28.381 1.00 62.75 110 ARG A C 1
ATOM 887 O O . ARG A 1 110 ? 14.954 5.651 -27.824 1.00 62.75 110 ARG A O 1
ATOM 894 N N . ARG A 1 111 ? 14.400 3.609 -28.591 1.00 59.81 111 ARG A N 1
ATOM 895 C CA . ARG A 1 111 ? 15.732 3.029 -28.364 1.00 59.81 111 ARG A CA 1
ATOM 896 C C . ARG A 1 111 ? 16.746 3.800 -29.214 1.00 59.81 111 ARG A C 1
ATOM 898 O O . ARG A 1 111 ? 16.609 3.845 -30.435 1.00 59.81 111 ARG A O 1
ATOM 905 N N . ALA A 1 112 ? 17.748 4.401 -28.575 1.00 57.88 112 ALA A N 1
ATOM 906 C CA . ALA A 1 112 ? 18.935 4.857 -29.285 1.00 57.88 112 ALA A CA 1
ATOM 907 C C . ALA A 1 112 ? 19.639 3.641 -29.912 1.00 57.88 112 ALA A C 1
ATOM 909 O O . ALA A 1 112 ? 19.535 2.529 -29.385 1.00 57.88 112 ALA A O 1
ATOM 910 N N . SER A 1 113 ? 20.329 3.840 -31.041 1.00 56.69 113 SER A N 1
ATOM 911 C CA . SER A 1 113 ? 21.097 2.762 -31.675 1.00 56.69 113 SER A CA 1
ATOM 912 C C . SER A 1 113 ? 22.066 2.139 -30.649 1.00 56.69 113 SER A C 1
ATOM 914 O O . SER A 1 113 ? 22.672 2.893 -29.875 1.00 56.69 113 SER A O 1
ATOM 916 N N . PRO A 1 114 ? 22.243 0.799 -30.626 1.00 57.38 114 PRO A N 1
ATOM 917 C CA . PRO A 1 114 ? 23.153 0.109 -29.700 1.00 57.38 114 PRO A CA 1
ATOM 918 C C . PRO A 1 114 ? 24.586 0.666 -29.692 1.00 57.38 114 PRO A C 1
ATOM 920 O O . PRO A 1 114 ? 25.331 0.471 -28.740 1.00 57.38 114 PRO A O 1
ATOM 923 N N . GLU A 1 115 ? 24.955 1.362 -30.763 1.00 57.38 115 GLU A N 1
ATOM 924 C CA . GLU A 1 115 ? 26.302 1.808 -31.102 1.00 57.38 115 GLU A CA 1
ATOM 925 C C . GLU A 1 115 ? 26.713 3.121 -30.412 1.00 57.38 115 GLU A C 1
ATOM 927 O O . GLU A 1 115 ? 27.901 3.423 -30.335 1.00 57.38 115 GLU A O 1
ATOM 932 N N . THR A 1 116 ? 25.762 3.914 -29.900 1.00 58.38 116 THR A N 1
ATOM 933 C CA . THR A 1 116 ? 26.035 5.287 -29.418 1.00 58.38 116 THR A CA 1
ATOM 934 C C . THR A 1 116 ? 25.396 5.659 -28.077 1.00 58.38 116 THR A C 1
ATOM 936 O O . THR A 1 116 ? 25.721 6.715 -27.536 1.00 58.38 116 THR A O 1
ATOM 939 N N . GLY A 1 117 ? 24.502 4.833 -27.518 1.00 57.44 117 GLY A N 1
ATOM 940 C CA . GLY A 1 117 ? 23.611 5.277 -26.433 1.00 57.44 117 GLY A CA 1
ATOM 941 C C . GLY A 1 117 ? 23.807 4.655 -25.049 1.00 57.44 117 GLY A C 1
ATOM 942 O O . GLY A 1 117 ? 23.325 5.225 -24.074 1.00 57.44 117 GLY A O 1
ATOM 943 N N . TYR A 1 118 ? 24.475 3.504 -24.925 1.00 63.06 118 TYR A N 1
ATOM 944 C CA . TYR A 1 118 ? 24.473 2.751 -23.666 1.00 63.06 118 TYR A CA 1
ATOM 945 C C . TYR A 1 118 ? 25.675 3.091 -22.780 1.00 63.06 118 TYR A C 1
ATOM 947 O O . TYR A 1 118 ? 26.816 2.752 -23.093 1.00 63.06 118 TYR A O 1
ATOM 955 N N . SER A 1 119 ? 25.428 3.753 -21.647 1.00 71.25 119 SER A N 1
ATOM 956 C CA . SER A 1 119 ? 26.466 4.037 -20.653 1.00 71.25 119 SER A CA 1
ATOM 957 C C . SER A 1 119 ? 26.398 3.033 -19.507 1.00 71.25 119 SER A C 1
ATOM 959 O O . SER A 1 119 ? 25.483 3.073 -18.688 1.00 71.25 119 SER A O 1
ATOM 961 N N . ALA A 1 120 ? 27.431 2.198 -19.374 1.00 80.94 120 ALA A N 1
ATOM 962 C CA . ALA A 1 120 ? 27.547 1.251 -18.263 1.00 80.94 120 ALA A CA 1
ATOM 963 C C . ALA A 1 120 ? 27.680 1.927 -16.878 1.00 80.94 120 ALA A C 1
ATOM 965 O O . ALA A 1 120 ? 27.623 1.255 -15.850 1.00 80.94 120 ALA A O 1
ATOM 966 N N . ALA A 1 121 ? 27.850 3.253 -16.826 1.00 85.19 121 ALA A N 1
ATOM 967 C CA . ALA A 1 121 ? 28.056 4.000 -15.587 1.00 85.19 121 ALA 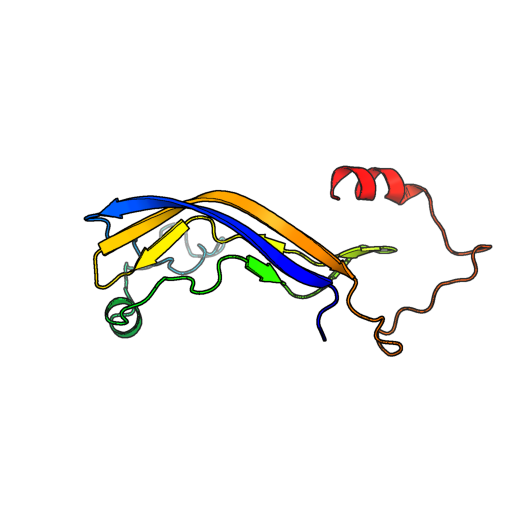A CA 1
ATOM 968 C C . ALA A 1 121 ? 26.896 3.857 -14.582 1.00 85.19 121 ALA A C 1
ATOM 970 O O . ALA A 1 121 ? 27.121 3.977 -13.379 1.00 85.19 121 ALA A O 1
ATOM 971 N N . PHE A 1 122 ? 25.675 3.574 -15.054 1.00 84.25 122 PHE A N 1
ATOM 972 C CA . PHE A 1 122 ? 24.475 3.462 -14.215 1.00 84.25 122 PHE A CA 1
ATOM 973 C C . PHE A 1 122 ? 24.072 2.015 -13.902 1.00 84.25 122 PHE A C 1
ATOM 975 O O . PHE A 1 122 ? 23.228 1.794 -13.039 1.00 84.25 122 PHE A O 1
ATOM 982 N N . GLU A 1 123 ? 24.733 1.018 -14.496 1.00 86.19 123 GLU A N 1
ATOM 983 C CA . GLU A 1 123 ? 24.416 -0.405 -14.293 1.00 86.19 123 GLU A CA 1
ATOM 984 C C . GLU A 1 123 ? 24.453 -0.826 -12.828 1.00 86.19 123 GLU A C 1
ATOM 986 O O . GLU A 1 123 ? 23.584 -1.549 -12.339 1.00 86.19 123 GLU A O 1
ATOM 991 N N . ARG A 1 124 ? 25.462 -0.344 -12.098 1.00 89.19 124 ARG A N 1
ATOM 992 C CA . ARG A 1 124 ? 25.599 -0.633 -10.671 1.00 89.19 124 ARG A CA 1
ATOM 993 C C . ARG A 1 124 ? 24.441 -0.049 -9.862 1.00 89.19 124 ARG A C 1
ATOM 995 O O . ARG A 1 124 ? 24.012 -0.680 -8.902 1.00 89.19 124 ARG A O 1
ATOM 1002 N N . LEU A 1 125 ? 23.948 1.130 -10.245 1.00 86.44 125 LEU A N 1
ATOM 1003 C CA . LEU A 1 125 ? 22.808 1.767 -9.592 1.00 86.44 125 LEU A CA 1
ATOM 1004 C C . LEU A 1 125 ? 21.537 0.949 -9.839 1.00 86.44 125 LEU A C 1
ATOM 1006 O O . LEU A 1 125 ? 20.838 0.621 -8.884 1.00 86.44 125 LEU A O 1
ATOM 1010 N N . TYR A 1 126 ? 21.285 0.548 -11.087 1.00 88.06 126 TYR A N 1
ATOM 1011 C CA . TYR A 1 126 ? 20.110 -0.251 -11.442 1.00 88.06 126 TYR A CA 1
ATOM 1012 C C . TYR A 1 126 ? 20.052 -1.568 -10.674 1.00 88.06 126 TYR A C 1
ATOM 1014 O O . TYR A 1 126 ? 19.045 -1.850 -10.039 1.00 88.06 126 TYR A O 1
ATOM 1022 N N . ARG A 1 127 ? 21.163 -2.310 -10.620 1.00 86.75 127 ARG A N 1
ATOM 1023 C CA . ARG A 1 127 ? 21.257 -3.580 -9.873 1.00 86.75 127 ARG A CA 1
ATOM 1024 C C . ARG A 1 127 ? 21.093 -3.442 -8.361 1.00 86.75 127 ARG A C 1
ATOM 1026 O O . ARG A 1 127 ? 20.929 -4.446 -7.683 1.00 86.75 127 ARG A O 1
ATOM 1033 N N . SER A 1 128 ? 21.253 -2.236 -7.823 1.00 88.31 128 SER A N 1
ATOM 1034 C CA . SER A 1 128 ? 21.097 -1.988 -6.386 1.00 88.31 128 SER A CA 1
ATOM 1035 C C . SER A 1 128 ? 19.682 -1.576 -5.994 1.00 88.31 128 SER A C 1
ATOM 1037 O O . SER A 1 128 ? 19.342 -1.650 -4.818 1.00 88.31 128 SER A O 1
ATOM 1039 N N . LEU A 1 129 ? 18.883 -1.109 -6.957 1.00 82.81 129 LEU A N 1
ATOM 1040 C CA . LEU A 1 129 ? 17.558 -0.542 -6.713 1.00 82.81 129 LEU A CA 1
ATOM 1041 C C . LEU A 1 129 ? 16.410 -1.418 -7.238 1.00 82.81 129 LEU A C 1
ATOM 1043 O O . LEU A 1 129 ? 15.268 -1.182 -6.849 1.00 82.81 129 LEU A O 1
ATOM 1047 N N . LEU A 1 130 ? 16.704 -2.372 -8.126 1.00 80.38 130 LEU A N 1
ATOM 1048 C CA . LEU A 1 130 ? 15.768 -3.308 -8.757 1.00 80.38 130 LEU A CA 1
ATOM 1049 C C . LEU A 1 130 ? 16.169 -4.745 -8.423 1.00 80.38 130 LEU A C 1
ATOM 1051 O O . LEU A 1 130 ? 15.250 -5.551 -8.166 1.00 80.38 130 LEU A O 1
#

pLDDT: mean 84.47, std 13.3, range [53.12, 98.25]